Protein AF-A0A379VXA4-F1 (afdb_monomer_lite)

Sequence (92 aa):
MVGSIIGGNVGKNITGGYFQNACPIRMSYVLNATGFPIARNSPYAKVSGADNKFYIYRVNDMIDYLTHTMGKPDLIVNNPKQSDFIGRKELS

Radius of gyration: 14.41 Å; chains: 1; bounding box: 33×25×38 Å

Organism: Salmonella enterica I (NCBI:txid59201)

Foldseek 3Di:
DLLVVFPDVSVVCVVVVVQPDCVQQVVQVVCCVVVNFDDPPQPADWDHTPVRTITHRDPVSSVVVCCVPVPDDPDDDDPDDPVVQPPHDDDD

Secondary structure (DSSP, 8-state):
-HHHHH-HHHHHHHHTTS----HHHHHHHHHHHTT-PPPTT-SS-EEE-TTS-EEE--HHHHHHHHHHHH-S-S---SS--GGGGTT-----

InterPro domains:
  IPR025562 Type VI secretion system (T6SS), amidase effector protein 4 [PF14113] (19-82)

pLDDT: mean 89.08, std 8.97, range [51.75, 97.94]

Structure (mmCIF, N/CA/C/O backbone):
data_AF-A0A379VXA4-F1
#
_entry.id   AF-A0A379VXA4-F1
#
loop_
_atom_site.group_PDB
_atom_site.id
_atom_site.type_symbol
_atom_site.label_atom_id
_atom_site.label_alt_id
_atom_site.label_comp_id
_atom_site.label_asym_id
_atom_site.label_entity_id
_atom_site.label_seq_id
_atom_site.pdbx_PDB_ins_code
_atom_site.Cartn_x
_atom_site.Cartn_y
_atom_site.Cartn_z
_atom_site.occupancy
_atom_site.B_iso_or_equiv
_atom_site.auth_seq_id
_atom_site.auth_comp_id
_atom_site.auth_asym_id
_atom_site.auth_atom_id
_atom_site.pdbx_PDB_model_num
ATOM 1 N N . MET A 1 1 ? 13.435 -10.145 4.529 1.00 63.91 1 MET A N 1
ATOM 2 C CA . MET A 1 1 ? 13.010 -8.727 4.408 1.00 63.91 1 MET A CA 1
ATOM 3 C C . MET A 1 1 ? 11.694 -8.672 3.635 1.00 63.91 1 MET A C 1
ATOM 5 O O . MET A 1 1 ? 11.502 -9.525 2.778 1.00 63.91 1 MET A O 1
ATOM 9 N N . VAL A 1 2 ? 10.801 -7.708 3.908 1.00 77.94 2 VAL A N 1
ATOM 10 C CA . VAL A 1 2 ? 9.483 -7.580 3.231 1.00 77.94 2 VAL A CA 1
ATOM 11 C C . VAL A 1 2 ? 9.613 -7.608 1.698 1.00 77.94 2 VAL A C 1
ATOM 13 O O . VAL A 1 2 ? 8.834 -8.281 1.029 1.00 77.94 2 VAL A O 1
ATOM 16 N N . GLY A 1 3 ? 10.654 -6.972 1.148 1.00 76.44 3 GLY A N 1
ATOM 17 C CA . GLY A 1 3 ? 10.924 -6.969 -0.293 1.00 76.44 3 GLY A CA 1
ATOM 18 C C . GLY A 1 3 ? 11.214 -8.344 -0.900 1.00 76.44 3 GLY A C 1
ATOM 19 O O . GLY A 1 3 ? 10.799 -8.595 -2.025 1.00 76.44 3 GLY A O 1
ATOM 20 N N . SER A 1 4 ? 11.856 -9.253 -0.163 1.00 83.69 4 SER A N 1
ATOM 21 C CA . SER A 1 4 ? 12.142 -10.618 -0.635 1.00 83.69 4 SER A CA 1
ATOM 22 C C . SER A 1 4 ? 10.905 -11.518 -0.620 1.00 83.69 4 SER A C 1
ATOM 24 O O . SER A 1 4 ? 10.827 -12.444 -1.412 1.00 83.69 4 SER A O 1
ATOM 26 N N . ILE A 1 5 ? 9.954 -11.250 0.283 1.00 89.25 5 ILE A N 1
ATOM 27 C CA . ILE A 1 5 ? 8.710 -12.025 0.406 1.00 89.25 5 ILE A CA 1
ATOM 28 C C . ILE A 1 5 ? 7.731 -11.625 -0.700 1.00 89.25 5 ILE A C 1
ATOM 30 O O . ILE A 1 5 ? 7.144 -12.483 -1.347 1.00 89.25 5 ILE A O 1
ATOM 34 N N . ILE A 1 6 ? 7.565 -10.319 -0.927 1.00 93.31 6 ILE A N 1
ATOM 35 C CA . ILE A 1 6 ? 6.607 -9.796 -1.911 1.00 93.31 6 ILE A CA 1
ATOM 36 C C . ILE A 1 6 ? 7.186 -9.827 -3.333 1.00 93.31 6 ILE A C 1
ATOM 38 O O . ILE A 1 6 ? 6.459 -10.059 -4.298 1.00 93.31 6 ILE A O 1
ATOM 42 N N . GLY A 1 7 ? 8.491 -9.587 -3.486 1.00 93.56 7 GLY A N 1
ATOM 43 C CA . GLY A 1 7 ? 9.159 -9.567 -4.785 1.00 93.56 7 GLY A CA 1
ATOM 44 C C . GLY A 1 7 ? 8.626 -8.486 -5.735 1.00 93.56 7 GLY A C 1
ATOM 45 O O . GLY A 1 7 ? 8.079 -7.464 -5.314 1.00 93.56 7 GLY A O 1
ATOM 46 N N . GLY A 1 8 ? 8.819 -8.685 -7.041 1.00 95.56 8 GLY A N 1
ATOM 47 C CA . GLY A 1 8 ? 8.318 -7.780 -8.079 1.00 95.56 8 GLY A CA 1
ATOM 48 C C . GLY A 1 8 ? 8.887 -6.361 -7.983 1.00 95.56 8 GLY A C 1
ATOM 49 O O . GLY A 1 8 ? 10.054 -6.159 -7.637 1.00 95.56 8 GLY A O 1
ATOM 50 N N . ASN A 1 9 ? 8.060 -5.361 -8.292 1.00 96.44 9 ASN A N 1
ATOM 51 C CA . ASN A 1 9 ? 8.471 -3.959 -8.207 1.00 96.44 9 ASN A CA 1
ATOM 52 C C . ASN A 1 9 ? 8.621 -3.497 -6.752 1.00 96.44 9 ASN A C 1
ATOM 54 O O . ASN A 1 9 ? 9.477 -2.659 -6.481 1.00 96.44 9 ASN A O 1
ATOM 58 N N . VAL A 1 10 ? 7.870 -4.075 -5.809 1.00 95.12 10 VAL A N 1
ATOM 59 C CA . VAL A 1 10 ? 8.072 -3.842 -4.367 1.00 95.12 10 VAL A CA 1
ATOM 60 C C . VAL A 1 10 ? 9.494 -4.222 -3.950 1.00 95.12 10 VAL A C 1
ATOM 62 O O . VAL A 1 10 ? 10.207 -3.401 -3.373 1.00 95.12 10 VAL A O 1
ATOM 65 N N . GLY A 1 11 ? 9.930 -5.439 -4.286 1.00 93.56 11 GLY A N 1
ATOM 66 C CA . GLY A 1 11 ? 11.274 -5.928 -3.979 1.00 93.56 11 GLY A CA 1
ATOM 67 C C . GLY A 1 11 ? 12.365 -5.051 -4.591 1.00 93.56 11 GLY A C 1
ATOM 68 O O . GLY A 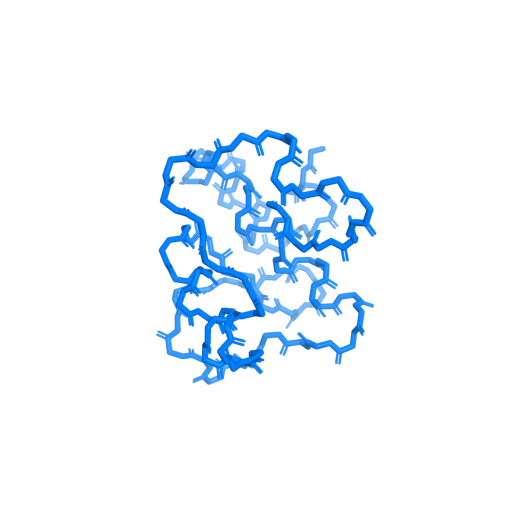1 11 ? 13.249 -4.595 -3.872 1.00 93.56 11 GLY A O 1
ATOM 69 N N . LYS A 1 12 ? 12.250 -4.731 -5.888 1.00 95.44 12 LYS A N 1
ATOM 70 C CA . LYS A 1 12 ? 13.204 -3.858 -6.598 1.00 95.44 12 LYS A CA 1
ATOM 71 C C . LYS A 1 12 ? 13.358 -2.487 -5.931 1.00 95.44 12 LYS A C 1
ATOM 73 O O . LYS A 1 12 ? 14.480 -2.026 -5.747 1.00 95.44 12 LYS A O 1
ATOM 78 N N . ASN A 1 13 ? 12.252 -1.851 -5.540 1.00 93.62 13 ASN A N 1
ATOM 79 C CA . ASN A 1 13 ? 12.288 -0.526 -4.915 1.00 93.62 13 ASN A CA 1
ATOM 80 C C . ASN A 1 13 ? 12.841 -0.552 -3.479 1.00 93.62 13 ASN A C 1
ATOM 82 O O . ASN A 1 13 ? 13.512 0.395 -3.074 1.00 93.62 13 ASN A O 1
ATOM 86 N N . ILE A 1 14 ? 12.610 -1.631 -2.719 1.00 91.88 14 ILE A N 1
ATOM 87 C CA . ILE A 1 14 ? 13.226 -1.821 -1.393 1.00 91.88 14 ILE A CA 1
ATOM 88 C C . ILE A 1 14 ? 14.736 -2.051 -1.534 1.00 91.88 14 ILE A C 1
ATOM 90 O O . ILE A 1 14 ? 15.516 -1.388 -0.856 1.00 91.88 14 ILE A O 1
ATOM 94 N N . THR A 1 15 ? 15.162 -2.942 -2.435 1.00 92.75 15 THR A N 1
ATOM 95 C CA . THR A 1 15 ? 16.588 -3.213 -2.685 1.00 92.75 15 THR A CA 1
ATOM 96 C C . THR A 1 15 ? 17.326 -1.973 -3.187 1.00 92.75 15 THR A C 1
ATOM 98 O O . THR A 1 15 ? 18.460 -1.741 -2.785 1.00 92.75 15 THR A O 1
ATOM 101 N N . GLY A 1 16 ? 16.678 -1.150 -4.017 1.00 91.12 16 GLY A N 1
ATOM 102 C CA . GLY A 1 16 ? 17.226 0.125 -4.485 1.00 91.12 16 GLY A CA 1
ATOM 103 C C . GLY A 1 16 ? 17.220 1.253 -3.445 1.00 91.12 16 GLY A C 1
ATOM 104 O O . GLY A 1 16 ? 17.659 2.353 -3.755 1.00 91.12 16 GLY A O 1
ATOM 105 N N . GLY A 1 17 ? 16.706 1.021 -2.231 1.00 90.25 17 GLY A N 1
ATOM 106 C CA . GLY A 1 17 ? 16.673 2.022 -1.160 1.00 90.25 17 GLY A CA 1
ATOM 107 C C . GLY A 1 17 ? 15.602 3.110 -1.308 1.00 90.25 17 GLY A C 1
ATOM 108 O O . GLY A 1 17 ? 15.553 4.020 -0.481 1.00 90.25 17 GLY A O 1
ATOM 109 N N . TYR A 1 18 ? 14.720 3.015 -2.309 1.00 91.06 18 TYR A N 1
ATOM 110 C CA . TYR A 1 18 ? 13.626 3.968 -2.538 1.00 91.06 18 TYR A CA 1
ATOM 111 C C . TYR A 1 18 ? 12.510 3.827 -1.499 1.00 91.06 18 TYR A C 1
ATOM 113 O O . TYR A 1 18 ? 11.883 4.812 -1.111 1.00 91.06 18 TYR A O 1
ATOM 121 N N . PHE A 1 19 ? 12.262 2.601 -1.029 1.00 90.44 19 PHE A N 1
ATOM 122 C CA . PHE A 1 19 ? 11.278 2.317 0.015 1.00 90.44 19 PHE A CA 1
ATOM 123 C C . PHE A 1 19 ? 11.975 1.950 1.320 1.00 90.44 19 PHE A C 1
ATOM 125 O O . PHE A 1 19 ? 12.309 0.790 1.558 1.00 90.44 19 PHE A O 1
ATOM 132 N N . GLN A 1 20 ? 12.164 2.948 2.181 1.00 85.50 20 GLN A N 1
ATOM 133 C CA . GLN A 1 20 ? 12.754 2.749 3.508 1.00 85.50 20 GLN A CA 1
ATOM 134 C C . GLN A 1 20 ? 11.697 2.454 4.580 1.00 85.50 20 GLN A C 1
ATOM 136 O O . GLN A 1 20 ? 11.946 1.690 5.511 1.00 85.50 20 GLN A O 1
ATOM 141 N N . ASN A 1 21 ? 10.486 3.001 4.429 1.00 84.25 21 ASN A N 1
ATOM 142 C CA . ASN A 1 21 ? 9.377 2.718 5.332 1.00 84.25 21 ASN A CA 1
ATOM 143 C C . ASN A 1 21 ? 8.527 1.550 4.810 1.00 84.25 21 ASN A C 1
ATOM 145 O O . ASN A 1 21 ? 7.736 1.695 3.880 1.00 84.25 21 ASN A O 1
ATOM 149 N N . ALA A 1 22 ? 8.665 0.387 5.447 1.00 86.88 22 ALA A N 1
ATOM 150 C CA . ALA A 1 22 ? 7.912 -0.812 5.089 1.00 86.88 22 ALA A CA 1
ATOM 151 C C . ALA A 1 22 ? 6.484 -0.859 5.669 1.00 86.88 22 ALA A C 1
ATOM 153 O O . ALA A 1 22 ? 5.752 -1.795 5.355 1.00 86.88 22 ALA A O 1
ATOM 154 N N . CYS A 1 23 ? 6.075 0.099 6.511 1.00 90.50 23 CYS A N 1
ATOM 155 C CA . CYS A 1 23 ? 4.759 0.105 7.161 1.00 90.50 23 CYS A CA 1
ATOM 156 C C . CYS A 1 23 ? 3.578 0.006 6.167 1.00 90.50 23 CYS A C 1
ATOM 158 O O . CYS A 1 23 ? 2.845 -0.986 6.232 1.00 90.50 23 CYS A O 1
ATOM 160 N N . PRO A 1 24 ? 3.422 0.912 5.178 1.00 92.94 24 PRO A N 1
ATOM 161 C CA . PRO A 1 24 ? 2.293 0.842 4.242 1.00 92.94 24 PRO A CA 1
ATOM 162 C C . PRO A 1 24 ? 2.345 -0.408 3.347 1.00 92.94 24 PRO A C 1
ATOM 164 O O . PRO A 1 24 ? 1.311 -0.946 2.949 1.00 92.94 24 PRO A O 1
ATOM 167 N N . ILE A 1 25 ? 3.543 -0.946 3.096 1.00 94.88 25 ILE A N 1
ATOM 168 C CA . ILE A 1 25 ? 3.730 -2.175 2.316 1.00 94.88 25 ILE A CA 1
ATOM 169 C C . ILE A 1 25 ? 3.258 -3.402 3.113 1.00 94.88 25 ILE A C 1
ATOM 171 O O . ILE A 1 25 ? 2.592 -4.271 2.551 1.00 94.88 25 ILE A O 1
ATOM 175 N N . ARG A 1 26 ? 3.548 -3.471 4.423 1.00 94.00 26 ARG A N 1
ATOM 176 C CA . ARG A 1 26 ? 3.040 -4.537 5.308 1.00 94.00 26 ARG A CA 1
ATOM 177 C C . ARG A 1 26 ? 1.519 -4.500 5.399 1.00 94.00 26 ARG A C 1
ATOM 179 O O . ARG A 1 26 ? 0.890 -5.544 5.277 1.00 94.00 26 ARG A O 1
ATOM 186 N N . MET A 1 27 ? 0.933 -3.312 5.538 1.00 94.31 27 MET A N 1
ATOM 187 C CA . MET A 1 27 ? -0.523 -3.168 5.571 1.00 94.31 27 MET A CA 1
ATOM 188 C C . MET A 1 27 ? -1.174 -3.588 4.253 1.00 94.31 27 MET A C 1
ATOM 190 O O . MET A 1 27 ? -2.126 -4.364 4.253 1.00 94.31 27 MET A O 1
ATOM 194 N N . SER A 1 28 ? -0.594 -3.175 3.125 1.00 96.19 28 SER A N 1
ATOM 195 C CA . SER A 1 28 ? -1.026 -3.625 1.799 1.00 96.19 28 SER A CA 1
ATOM 196 C C . SER A 1 28 ? -0.972 -5.149 1.657 1.00 96.19 28 SER A C 1
ATOM 198 O O . SER A 1 28 ? -1.880 -5.749 1.089 1.00 96.19 28 SER A O 1
ATOM 200 N N . TYR A 1 29 ? 0.076 -5.789 2.189 1.00 95.69 29 TYR A N 1
ATOM 201 C CA . TYR A 1 29 ? 0.202 -7.247 2.195 1.00 95.69 29 TYR A CA 1
ATOM 202 C C . TYR A 1 29 ? -0.917 -7.921 2.992 1.00 95.69 29 TYR A C 1
ATOM 204 O O . TYR A 1 29 ? -1.515 -8.867 2.486 1.00 95.69 29 TYR A O 1
ATOM 212 N N . VAL A 1 30 ? -1.225 -7.420 4.194 1.00 94.12 30 VAL A N 1
ATOM 213 C CA . VAL A 1 30 ? -2.323 -7.944 5.023 1.00 94.12 30 VAL A CA 1
ATOM 214 C C . VAL A 1 30 ? -3.63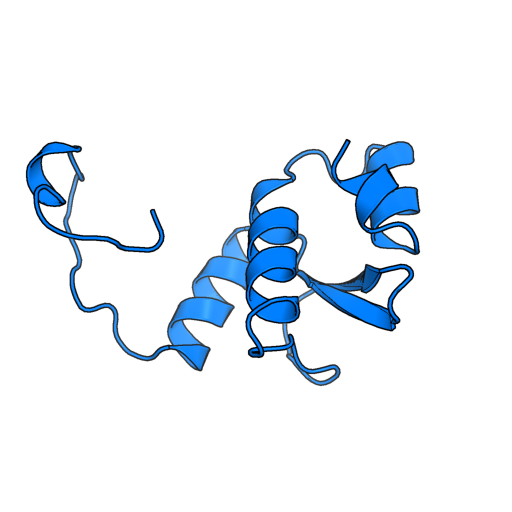9 -7.881 4.253 1.00 94.12 30 VAL A C 1
ATOM 216 O O . VAL A 1 30 ? -4.264 -8.918 4.064 1.00 94.12 30 VAL A O 1
ATOM 219 N N . LEU A 1 31 ? -4.003 -6.712 3.722 1.00 94.75 31 LEU A N 1
ATOM 220 C CA . LEU A 1 31 ? -5.235 -6.512 2.949 1.00 94.75 31 LEU A CA 1
ATOM 221 C C . LEU A 1 31 ? -5.329 -7.464 1.742 1.00 94.75 31 LEU A C 1
ATOM 223 O O . LEU A 1 31 ? -6.331 -8.149 1.534 1.00 94.75 31 LEU A O 1
ATOM 227 N N . ASN A 1 32 ? -4.239 -7.577 0.981 1.00 95.69 32 ASN A N 1
ATOM 228 C CA . ASN A 1 32 ? -4.145 -8.477 -0.166 1.00 95.69 32 ASN A CA 1
ATOM 229 C C . ASN A 1 32 ? -4.247 -9.967 0.210 1.00 95.69 32 ASN A C 1
ATOM 231 O O . ASN A 1 32 ? -4.667 -10.771 -0.629 1.00 95.69 32 ASN A O 1
ATOM 235 N N . ALA A 1 33 ? -3.825 -10.352 1.416 1.00 93.62 33 ALA A N 1
ATOM 236 C CA . ALA A 1 33 ? -3.851 -11.728 1.908 1.00 93.62 33 ALA A CA 1
ATOM 237 C C . ALA A 1 33 ? -5.183 -12.100 2.582 1.00 93.62 33 ALA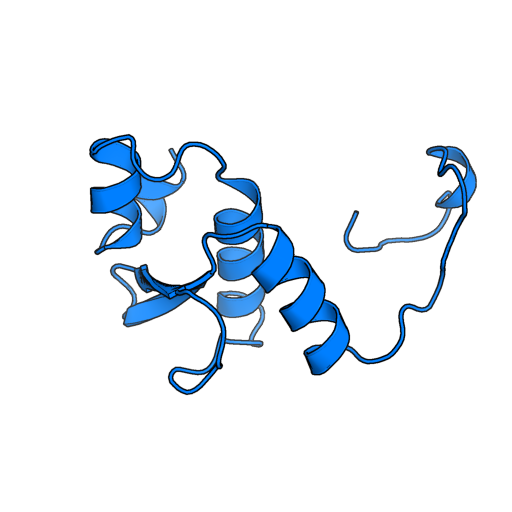 A C 1
ATOM 239 O O . ALA A 1 33 ? -5.557 -13.269 2.562 1.00 93.62 33 ALA A O 1
ATOM 240 N N . THR A 1 34 ? -5.913 -11.128 3.139 1.00 92.69 34 THR A N 1
ATOM 241 C CA . THR A 1 34 ? -7.170 -11.344 3.879 1.00 92.69 34 THR A CA 1
ATOM 242 C C . THR A 1 34 ? -8.435 -11.165 3.036 1.00 92.69 34 THR A C 1
ATOM 244 O O . THR A 1 34 ? -9.535 -11.167 3.579 1.00 92.69 34 THR A O 1
ATOM 247 N N . GLY A 1 35 ? -8.303 -11.043 1.711 1.00 90.88 35 GLY A N 1
ATOM 248 C CA . GLY A 1 35 ? -9.444 -10.962 0.790 1.00 90.88 35 GLY A CA 1
ATOM 249 C C . GLY A 1 35 ? -9.931 -9.544 0.480 1.00 90.88 35 GLY A C 1
ATOM 250 O O . GLY A 1 35 ? -10.964 -9.394 -0.164 1.00 90.88 35 GLY A O 1
ATOM 251 N N . PHE A 1 36 ? -9.168 -8.513 0.857 1.00 92.88 36 PHE A N 1
ATOM 252 C CA . PHE A 1 36 ? -9.462 -7.104 0.569 1.00 92.88 36 PHE A CA 1
ATOM 253 C C . PHE A 1 36 ? -8.392 -6.498 -0.356 1.00 92.88 36 PHE A C 1
ATOM 255 O O . PHE A 1 36 ? -7.643 -5.610 0.057 1.00 92.88 36 PHE A O 1
ATOM 262 N N . PRO A 1 37 ? -8.246 -6.993 -1.602 1.00 94.75 37 PRO A N 1
ATOM 263 C CA . PRO A 1 37 ? -7.142 -6.595 -2.462 1.00 94.75 37 PRO A CA 1
ATOM 264 C C . PRO A 1 37 ? -7.203 -5.113 -2.839 1.00 94.75 37 PRO A C 1
ATOM 266 O O . PRO A 1 37 ? -8.266 -4.577 -3.154 1.00 94.75 37 PRO A O 1
ATOM 269 N N . ILE A 1 38 ? -6.037 -4.464 -2.892 1.00 96.19 38 ILE A N 1
ATOM 270 C CA . ILE A 1 38 ? -5.938 -3.078 -3.360 1.00 96.19 38 ILE A CA 1
ATOM 271 C C . ILE A 1 38 ? -6.234 -3.042 -4.860 1.00 96.19 38 ILE A C 1
ATOM 273 O O . ILE A 1 38 ? -5.497 -3.603 -5.677 1.00 96.19 38 ILE A O 1
ATOM 277 N N . ALA A 1 39 ? -7.314 -2.354 -5.228 1.00 95.19 39 ALA A N 1
ATOM 278 C CA . ALA A 1 39 ? -7.773 -2.285 -6.606 1.00 95.19 39 ALA A CA 1
ATOM 279 C C . ALA A 1 39 ? -6.746 -1.606 -7.532 1.00 95.19 39 ALA A C 1
ATOM 281 O O . ALA A 1 39 ? -6.104 -0.609 -7.184 1.00 95.19 39 ALA A O 1
ATOM 282 N N . ARG A 1 40 ? -6.626 -2.102 -8.769 1.00 94.88 40 ARG A N 1
ATOM 283 C CA . ARG A 1 40 ? -5.707 -1.545 -9.779 1.00 94.88 40 ARG A CA 1
ATOM 284 C C . ARG A 1 40 ? -5.989 -0.076 -10.096 1.00 94.88 40 ARG A C 1
ATOM 286 O O . ARG A 1 40 ? -5.051 0.684 -10.330 1.00 94.88 40 ARG A O 1
ATOM 293 N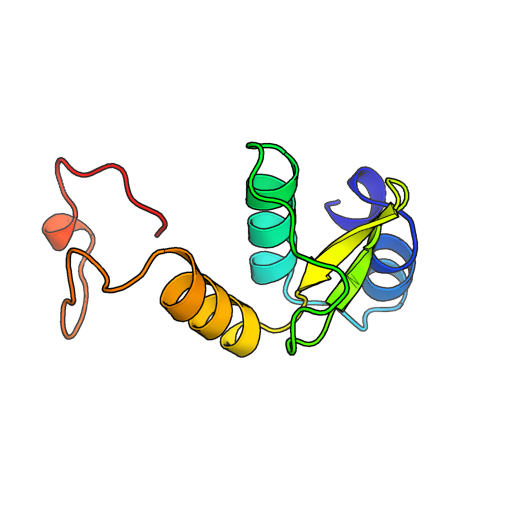 N . ASN A 1 41 ? -7.259 0.310 -10.112 1.00 94.38 41 ASN A N 1
ATOM 294 C CA . ASN A 1 41 ? -7.733 1.670 -10.369 1.00 94.38 41 ASN A CA 1
ATOM 295 C C . ASN A 1 41 ? -7.795 2.542 -9.104 1.00 94.38 41 ASN A C 1
ATOM 297 O O . ASN A 1 41 ? -8.275 3.667 -9.181 1.00 94.38 41 ASN A O 1
ATOM 301 N N . SER A 1 42 ? -7.315 2.045 -7.960 1.00 95.62 42 SER A N 1
ATOM 302 C CA . SER A 1 42 ? -7.191 2.850 -6.747 1.00 95.62 42 SER A CA 1
ATOM 303 C C . SER A 1 42 ? -6.354 4.114 -7.029 1.00 95.62 42 SER A C 1
ATOM 305 O O . SER A 1 42 ? -5.311 3.995 -7.687 1.00 95.62 42 SER A O 1
ATOM 307 N N . PRO A 1 43 ? -6.787 5.306 -6.570 1.00 96.62 43 PRO A N 1
ATOM 308 C CA . PRO A 1 43 ? -6.138 6.582 -6.890 1.00 96.62 43 PRO A CA 1
ATOM 309 C C . PRO A 1 43 ? -4.803 6.789 -6.157 1.00 96.62 43 PRO A C 1
ATOM 311 O O . PRO A 1 43 ? -4.097 7.758 -6.422 1.00 96.62 43 PRO A O 1
ATOM 314 N N . TYR A 1 44 ? -4.446 5.887 -5.242 1.00 97.31 44 TYR A N 1
ATOM 315 C CA . TYR A 1 44 ? -3.244 5.980 -4.420 1.00 97.31 44 TYR A CA 1
ATOM 316 C C . TYR A 1 44 ? -1.989 5.456 -5.122 1.00 97.31 44 TYR A C 1
ATOM 318 O O . TYR A 1 44 ? -2.043 4.565 -5.981 1.00 97.31 44 TYR A O 1
ATOM 326 N N . ALA A 1 45 ? -0.832 5.981 -4.718 1.00 97.00 45 ALA A N 1
ATOM 327 C CA . ALA A 1 45 ? 0.454 5.590 -5.267 1.00 97.00 45 ALA A CA 1
ATOM 328 C C . ALA A 1 45 ? 0.807 4.153 -4.851 1.00 97.00 45 ALA A C 1
ATOM 330 O O . ALA A 1 45 ? 0.951 3.833 -3.668 1.00 97.00 45 ALA A O 1
ATOM 331 N N . LYS A 1 46 ? 0.956 3.274 -5.845 1.00 97.50 46 LYS A N 1
ATOM 332 C CA . LYS A 1 46 ? 1.131 1.830 -5.651 1.00 97.50 46 LYS A CA 1
ATOM 333 C C . LYS A 1 46 ? 2.026 1.212 -6.714 1.00 97.50 46 LYS A C 1
ATOM 335 O O . LYS A 1 46 ? 2.064 1.673 -7.853 1.00 97.50 46 LYS A O 1
ATOM 340 N N . VAL A 1 47 ? 2.691 0.122 -6.351 1.00 97.25 47 VAL A N 1
ATOM 341 C CA . VAL A 1 47 ? 3.476 -0.715 -7.271 1.00 97.25 47 VAL A CA 1
ATOM 342 C C . VAL A 1 47 ? 3.048 -2.176 -7.165 1.00 97.25 47 VAL A C 1
ATOM 344 O O .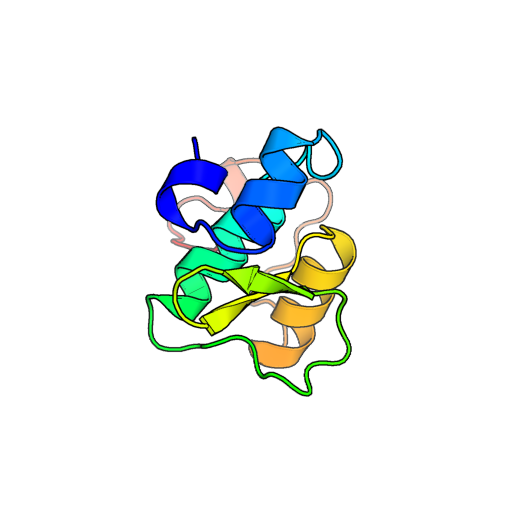 VAL A 1 47 ? 2.408 -2.566 -6.191 1.00 97.25 47 VAL A O 1
ATOM 347 N N . SER A 1 48 ? 3.380 -2.988 -8.166 1.00 97.38 48 SER A N 1
ATOM 348 C CA . SER A 1 48 ? 3.057 -4.417 -8.165 1.00 97.38 48 SER A CA 1
ATOM 349 C C . SER A 1 48 ? 4.078 -5.273 -7.402 1.00 97.38 48 SER A C 1
ATOM 351 O O . SER A 1 48 ? 5.287 -5.021 -7.454 1.00 97.38 48 SER A O 1
ATOM 353 N N . GLY A 1 49 ? 3.596 -6.311 -6.719 1.00 97.12 49 GLY A N 1
ATOM 354 C CA . GLY A 1 49 ? 4.412 -7.423 -6.219 1.00 97.12 49 GLY A CA 1
ATOM 355 C C . GLY A 1 49 ? 4.655 -8.494 -7.288 1.00 97.12 49 GLY A C 1
ATOM 356 O O . GLY A 1 49 ? 4.218 -8.355 -8.432 1.00 97.12 49 GLY A O 1
ATOM 357 N N . ALA A 1 50 ? 5.361 -9.569 -6.925 1.00 96.94 50 ALA A N 1
ATOM 358 C CA . ALA A 1 50 ? 5.534 -10.742 -7.792 1.00 96.94 50 ALA A CA 1
ATOM 359 C C . ALA A 1 50 ? 4.226 -11.532 -7.985 1.00 96.94 50 ALA A C 1
ATOM 361 O O . ALA A 1 50 ? 4.067 -12.241 -8.973 1.00 96.94 50 ALA A O 1
ATOM 362 N N . ASP A 1 51 ? 3.279 -11.370 -7.064 1.00 94.88 51 ASP A N 1
ATOM 363 C CA . ASP A 1 51 ? 1.941 -11.962 -7.089 1.00 94.88 51 ASP A CA 1
ATOM 364 C C . ASP A 1 51 ? 0.939 -11.188 -7.968 1.00 94.88 51 ASP A C 1
ATOM 366 O O . ASP A 1 51 ? -0.251 -11.498 -7.976 1.00 94.88 51 ASP A O 1
ATOM 370 N N . ASN A 1 52 ? 1.408 -10.171 -8.702 1.00 95.38 52 ASN A N 1
ATOM 371 C CA . ASN A 1 52 ? 0.605 -9.245 -9.505 1.00 95.38 52 ASN A CA 1
ATOM 372 C C . ASN A 1 52 ? -0.435 -8.428 -8.713 1.00 95.38 52 ASN A C 1
ATOM 374 O O . ASN A 1 52 ? -1.270 -7.756 -9.324 1.00 95.38 52 ASN A O 1
ATOM 378 N N . LYS A 1 53 ? -0.372 -8.420 -7.375 1.00 97.38 53 LYS A N 1
ATOM 379 C CA . LYS A 1 53 ? -1.188 -7.536 -6.535 1.00 97.38 53 LYS A CA 1
ATOM 380 C C . LYS A 1 53 ? -0.499 -6.191 -6.339 1.00 97.38 53 LYS A C 1
ATOM 382 O O . LYS A 1 53 ? 0.698 -6.039 -6.592 1.00 97.38 53 LYS A O 1
ATOM 387 N N . PHE A 1 54 ? -1.266 -5.193 -5.908 1.00 97.94 54 PHE A N 1
ATOM 388 C CA . PHE A 1 54 ? -0.780 -3.828 -5.723 1.00 97.94 54 PHE A CA 1
ATOM 389 C C . PHE A 1 54 ? -0.482 -3.519 -4.261 1.00 97.94 54 PHE A C 1
ATOM 391 O O . PHE A 1 54 ? -1.206 -3.946 -3.368 1.00 97.94 54 PHE A O 1
ATOM 398 N N . TYR A 1 55 ? 0.570 -2.736 -4.037 1.00 97.81 55 TYR A N 1
ATOM 399 C CA . TYR A 1 55 ? 1.049 -2.352 -2.717 1.00 97.81 55 TYR A CA 1
ATOM 400 C C . TYR A 1 55 ? 1.254 -0.843 -2.664 1.00 97.81 55 TYR A C 1
ATOM 402 O O . TYR A 1 55 ? 2.056 -0.297 -3.429 1.00 97.81 55 TYR A O 1
ATOM 410 N N . ILE A 1 56 ? 0.525 -0.180 -1.768 1.00 97.69 56 ILE A N 1
ATOM 411 C CA . ILE A 1 56 ? 0.703 1.240 -1.462 1.00 97.69 56 ILE A CA 1
ATOM 412 C C . ILE A 1 56 ? 1.997 1.396 -0.660 1.00 97.69 56 ILE A C 1
ATOM 414 O O . ILE A 1 56 ? 2.276 0.623 0.258 1.00 97.69 56 ILE A O 1
ATOM 418 N N . TYR A 1 57 ? 2.804 2.391 -1.020 1.00 95.56 57 TYR A N 1
ATOM 419 C CA . TYR A 1 57 ? 4.129 2.611 -0.425 1.00 95.56 57 TYR A CA 1
ATOM 420 C C . TYR A 1 57 ? 4.265 3.952 0.310 1.00 95.56 57 TYR A C 1
ATOM 422 O O . TYR A 1 57 ? 5.310 4.221 0.901 1.00 95.56 57 TYR A O 1
ATOM 430 N N . ARG A 1 58 ? 3.223 4.793 0.312 1.00 95.56 58 ARG A N 1
ATOM 431 C CA . ARG A 1 58 ? 3.163 6.044 1.084 1.00 95.56 58 ARG A CA 1
ATOM 432 C C . ARG A 1 58 ? 2.279 5.854 2.314 1.00 95.56 58 ARG A C 1
ATOM 434 O O . ARG A 1 58 ? 1.223 5.240 2.223 1.00 95.56 58 ARG A O 1
ATOM 441 N N . VAL A 1 59 ? 2.717 6.377 3.459 1.00 93.44 59 VAL A N 1
ATOM 442 C CA . VAL A 1 59 ? 1.959 6.273 4.721 1.00 93.44 59 VAL A CA 1
ATOM 443 C C . VAL A 1 59 ? 0.640 7.040 4.629 1.00 93.44 59 VAL A C 1
ATOM 445 O O . VAL A 1 59 ? -0.398 6.468 4.940 1.00 93.44 59 VAL A O 1
ATOM 448 N N . ASN A 1 60 ? 0.669 8.283 4.138 1.00 93.94 60 ASN A N 1
ATOM 449 C CA . ASN A 1 60 ? -0.532 9.119 4.011 1.00 93.94 60 ASN A CA 1
ATOM 450 C C . ASN A 1 60 ? -1.586 8.454 3.114 1.00 93.94 60 ASN A C 1
ATOM 452 O O . ASN A 1 60 ? -2.720 8.277 3.539 1.00 93.94 60 ASN A O 1
ATOM 456 N N . ASP A 1 61 ? -1.177 7.960 1.941 1.00 96.19 61 ASP A N 1
ATOM 457 C CA . ASP A 1 61 ? -2.053 7.217 1.031 1.00 96.19 61 ASP A CA 1
ATOM 458 C C . ASP A 1 61 ? -2.691 5.979 1.690 1.00 96.19 61 ASP A C 1
ATOM 460 O O . ASP A 1 61 ? -3.829 5.640 1.384 1.00 96.19 61 ASP A O 1
ATOM 464 N N . MET A 1 62 ? -1.978 5.286 2.588 1.00 95.38 62 MET A N 1
ATOM 465 C CA . MET A 1 62 ? -2.534 4.138 3.314 1.00 95.38 62 MET A CA 1
ATOM 466 C C . MET A 1 62 ? -3.596 4.572 4.332 1.00 95.38 62 MET A C 1
ATOM 468 O O . MET A 1 62 ? -4.642 3.935 4.423 1.00 95.38 62 MET A O 1
ATOM 472 N N . ILE A 1 63 ? -3.359 5.657 5.073 1.00 91.50 63 ILE A N 1
ATOM 473 C CA . ILE A 1 63 ? -4.338 6.209 6.025 1.00 91.50 63 ILE A CA 1
ATOM 474 C C . ILE A 1 63 ? -5.609 6.642 5.280 1.00 91.50 63 ILE A C 1
ATOM 476 O O . ILE A 1 63 ? -6.722 6.276 5.673 1.00 91.50 63 ILE A O 1
ATOM 480 N N . ASP A 1 64 ? -5.442 7.349 4.162 1.00 93.56 64 ASP A N 1
ATOM 481 C CA . ASP A 1 64 ? -6.556 7.783 3.321 1.00 93.56 64 ASP A CA 1
ATOM 482 C C . ASP A 1 64 ? -7.309 6.582 2.738 1.00 93.56 64 ASP A C 1
ATOM 484 O O . ASP A 1 64 ? -8.541 6.562 2.762 1.00 93.56 64 ASP A O 1
ATOM 488 N N . TYR A 1 65 ? -6.588 5.558 2.266 1.00 94.56 65 TYR A N 1
ATOM 489 C CA . TYR A 1 65 ? -7.179 4.330 1.735 1.00 94.56 65 TYR A CA 1
ATOM 490 C C . TYR A 1 65 ? -8.038 3.612 2.777 1.00 94.56 65 TYR A C 1
ATOM 492 O O . TYR A 1 65 ? -9.166 3.224 2.473 1.00 94.56 65 TYR A O 1
ATOM 500 N N . LEU A 1 66 ? -7.538 3.446 4.005 1.00 90.94 66 LEU A N 1
ATOM 501 C CA . LEU A 1 66 ? -8.284 2.792 5.083 1.00 90.94 66 LEU A CA 1
ATOM 502 C C . LEU A 1 66 ? -9.549 3.580 5.432 1.00 90.94 66 LEU A C 1
ATOM 504 O O . LEU A 1 66 ? -10.623 2.992 5.519 1.00 90.94 66 LEU A O 1
ATOM 508 N N . THR A 1 67 ? -9.452 4.908 5.519 1.00 88.75 67 THR A N 1
ATOM 509 C CA . THR A 1 67 ? -10.606 5.782 5.795 1.00 88.75 67 THR A CA 1
ATOM 510 C C . THR A 1 67 ? -11.679 5.678 4.704 1.00 88.75 67 THR A C 1
ATOM 512 O O . THR A 1 67 ? -12.872 5.637 4.997 1.00 88.75 67 THR A O 1
ATOM 515 N N . HIS A 1 68 ? -11.277 5.596 3.432 1.00 89.81 68 HIS A N 1
ATOM 516 C CA . HIS A 1 68 ? -12.224 5.469 2.319 1.00 8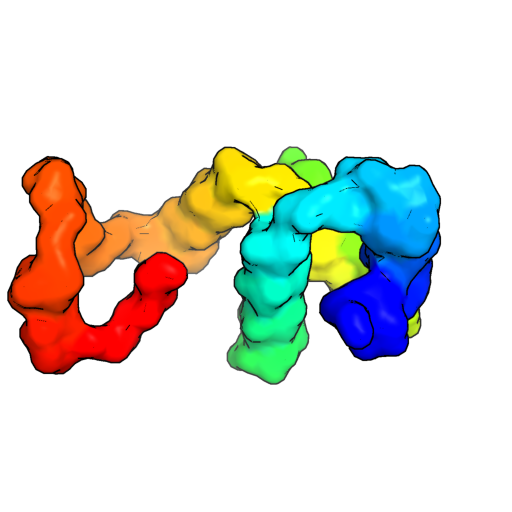9.81 68 HIS A CA 1
ATOM 517 C C . HIS A 1 68 ? -12.829 4.066 2.197 1.00 89.81 68 HIS A C 1
ATOM 519 O O . HIS A 1 68 ? -13.981 3.938 1.788 1.00 89.81 68 HIS A O 1
ATOM 525 N N . THR A 1 69 ? -12.068 3.015 2.513 1.00 87.94 69 THR A N 1
ATOM 526 C CA . THR A 1 69 ? -12.500 1.623 2.290 1.00 87.94 69 THR A CA 1
ATOM 527 C C . THR A 1 69 ? -13.203 0.995 3.484 1.00 87.94 69 THR A C 1
ATOM 529 O O . THR A 1 69 ? -14.121 0.204 3.282 1.00 87.94 69 THR A O 1
ATOM 532 N N . MET A 1 70 ? -12.810 1.343 4.710 1.00 85.44 70 MET A N 1
ATOM 533 C CA . MET A 1 70 ? -13.418 0.816 5.938 1.00 85.44 70 MET A CA 1
ATOM 534 C C . MET A 1 70 ? -14.470 1.754 6.538 1.00 85.44 70 MET A C 1
ATOM 536 O O . MET A 1 70 ? -15.191 1.366 7.451 1.00 85.44 70 MET A O 1
ATOM 540 N N . GLY A 1 71 ? -14.618 2.961 5.988 1.00 82.75 71 GLY A N 1
ATOM 541 C CA . GLY A 1 71 ? -15.564 3.949 6.484 1.00 82.75 71 GLY A CA 1
ATOM 542 C C . GLY A 1 71 ? -15.030 4.694 7.705 1.00 82.75 71 GLY A C 1
ATOM 543 O O . GLY A 1 71 ? -13.824 4.868 7.882 1.00 82.75 71 GLY A O 1
ATOM 544 N N . LYS A 1 72 ? -15.944 5.209 8.533 1.00 81.38 72 LYS A N 1
ATOM 545 C CA . LYS A 1 72 ? -15.561 6.016 9.695 1.00 81.38 72 LYS A CA 1
ATOM 546 C C . LYS A 1 72 ? -14.861 5.135 10.736 1.00 81.38 72 LYS A C 1
ATOM 548 O O . LYS A 1 72 ? -15.376 4.060 11.024 1.00 81.38 72 LYS A O 1
ATOM 553 N N . PRO A 1 73 ? -13.747 5.595 11.328 1.00 83.12 73 PRO A N 1
ATOM 554 C CA . PRO A 1 73 ? -13.105 4.873 12.417 1.00 83.12 73 PRO A CA 1
ATOM 555 C C . PRO A 1 73 ? -14.048 4.777 13.622 1.00 83.12 73 PRO A C 1
ATOM 557 O O . PRO A 1 73 ? -14.710 5.756 13.976 1.00 83.12 73 PRO A O 1
ATOM 560 N N . ASP A 1 74 ? -14.065 3.618 14.277 1.00 81.81 74 ASP A N 1
ATOM 561 C CA . ASP A 1 74 ? -14.885 3.376 15.472 1.00 81.81 74 ASP A CA 1
ATOM 562 C C . ASP A 1 74 ? -14.414 4.183 16.694 1.00 81.81 74 ASP A C 1
ATOM 564 O O . ASP A 1 74 ? -15.180 4.418 17.631 1.00 81.81 74 ASP A O 1
ATOM 568 N N . LEU A 1 75 ? -13.150 4.618 16.698 1.00 81.25 75 LEU A N 1
ATOM 569 C CA . LEU A 1 75 ? -12.546 5.386 17.778 1.00 81.25 75 LEU A CA 1
ATOM 570 C C . LEU A 1 75 ? -11.544 6.406 17.227 1.00 81.25 75 LEU A C 1
ATOM 572 O O . LEU A 1 75 ? -10.661 6.070 16.442 1.00 81.25 75 LEU A O 1
ATOM 576 N N . ILE A 1 76 ? -11.652 7.650 17.691 1.00 83.69 76 ILE A N 1
ATOM 577 C CA . ILE A 1 76 ? -10.658 8.703 17.464 1.00 83.69 76 ILE A CA 1
ATOM 578 C C . ILE A 1 76 ? -10.246 9.227 18.837 1.00 83.69 76 ILE A C 1
ATOM 580 O O . ILE A 1 76 ? -11.080 9.745 19.579 1.00 83.69 76 ILE A O 1
ATOM 584 N N . VAL A 1 77 ? -8.964 9.088 19.180 1.00 83.56 77 VAL A N 1
ATOM 585 C CA . VAL A 1 77 ? -8.406 9.571 20.450 1.00 83.56 77 VAL A CA 1
ATOM 586 C C . VAL A 1 77 ? -7.388 10.666 20.170 1.00 83.56 77 VAL A C 1
ATOM 588 O O . VAL A 1 77 ? -6.435 10.467 19.419 1.00 83.56 77 VAL A O 1
ATOM 591 N N . ASN A 1 78 ? -7.564 11.817 20.813 1.00 81.12 78 ASN A N 1
ATOM 592 C CA . ASN A 1 78 ? -6.570 12.884 20.799 1.00 81.12 78 ASN A CA 1
ATOM 593 C C . ASN A 1 78 ? -5.480 12.567 21.838 1.00 81.12 78 ASN A C 1
ATOM 595 O O . ASN A 1 78 ? -5.804 12.350 23.002 1.00 81.12 78 ASN A O 1
ATOM 599 N N . ASN A 1 79 ? -4.204 12.575 21.434 1.00 81.94 79 ASN A N 1
ATOM 600 C CA . ASN A 1 79 ? -3.044 12.161 22.248 1.00 81.94 79 ASN A CA 1
ATOM 601 C C . ASN A 1 79 ? -3.136 10.709 22.770 1.00 81.94 79 ASN A C 1
ATOM 603 O O . ASN A 1 79 ? -3.199 10.498 23.984 1.00 81.94 79 ASN A O 1
ATOM 607 N N . PRO A 1 80 ? -3.130 9.713 21.862 1.00 83.69 80 PRO A N 1
ATOM 608 C CA . PRO A 1 80 ? -3.388 8.317 22.202 1.00 83.69 80 PRO A CA 1
ATOM 609 C C . PRO A 1 80 ? -2.339 7.726 23.150 1.00 83.69 80 PRO A C 1
ATOM 611 O O . PRO A 1 80 ? -1.131 7.888 22.961 1.00 83.69 80 PRO A O 1
ATOM 614 N N . LYS A 1 81 ? -2.812 6.963 24.136 1.00 85.44 81 LYS A N 1
ATOM 615 C CA . LYS A 1 81 ? -2.022 6.088 25.006 1.00 85.44 81 LYS A CA 1
ATOM 616 C C . LYS A 1 81 ? -2.437 4.642 24.777 1.00 85.44 81 LYS A C 1
ATOM 618 O O . LYS A 1 81 ? -3.578 4.351 24.440 1.00 85.44 81 LYS A O 1
ATOM 623 N N . GLN A 1 82 ? -1.529 3.704 25.039 1.00 77.75 82 GLN A N 1
ATOM 624 C CA . GLN A 1 82 ? -1.833 2.274 24.907 1.00 77.75 82 GLN A CA 1
ATOM 625 C C . GLN A 1 82 ? -3.037 1.842 25.771 1.00 77.75 82 GLN A C 1
ATOM 627 O O . GLN A 1 82 ? -3.780 0.946 25.379 1.00 77.75 82 GLN A O 1
ATOM 632 N N . SER A 1 83 ? -3.264 2.513 26.909 1.00 83.81 83 SER A N 1
ATOM 633 C CA . SER A 1 83 ? -4.427 2.302 27.780 1.00 83.81 83 SER A CA 1
ATOM 634 C C . SER A 1 83 ? -5.769 2.551 27.097 1.00 83.81 83 SER A C 1
ATOM 636 O O . SER A 1 83 ? -6.754 1.911 27.452 1.00 83.81 83 SER A O 1
ATOM 638 N N . ASP A 1 84 ? -5.805 3.444 26.109 1.00 77.38 84 ASP A N 1
ATOM 639 C CA . ASP A 1 84 ? -7.042 3.883 25.458 1.00 77.38 84 ASP A CA 1
ATOM 640 C C . ASP A 1 84 ? -7.606 2.809 24.512 1.00 77.38 84 ASP A C 1
ATOM 642 O O . ASP A 1 84 ? -8.768 2.868 24.116 1.00 77.38 84 ASP A O 1
ATOM 646 N N . PHE A 1 85 ? -6.795 1.793 24.194 1.00 79.31 85 PHE A N 1
ATOM 647 C CA . PHE A 1 85 ? -7.136 0.676 23.310 1.00 79.31 85 PHE A CA 1
ATOM 648 C C . PHE A 1 85 ? -7.223 -0.675 24.048 1.00 79.31 85 PHE A C 1
ATOM 650 O O . PHE A 1 85 ? -7.355 -1.721 23.410 1.00 79.31 85 PHE A O 1
ATOM 657 N N . ILE A 1 86 ? -7.154 -0.694 25.389 1.00 79.00 86 ILE A N 1
ATOM 658 C CA . ILE A 1 86 ? -7.251 -1.939 26.171 1.00 79.00 86 ILE A CA 1
ATOM 659 C C . ILE A 1 86 ? -8.609 -2.610 25.924 1.00 79.00 86 ILE A C 1
ATOM 661 O O . ILE A 1 86 ? -9.663 -1.990 26.036 1.00 79.00 86 ILE A O 1
ATOM 665 N N . GLY A 1 87 ? -8.576 -3.907 25.607 1.00 78.50 87 GLY A N 1
ATOM 666 C CA . GLY A 1 87 ? -9.771 -4.716 25.350 1.00 78.50 87 GLY A CA 1
ATOM 667 C C . GLY A 1 87 ? -10.264 -4.693 23.901 1.00 78.50 87 GLY A C 1
ATOM 668 O O . GLY A 1 87 ? -11.224 -5.395 23.592 1.00 78.50 87 GLY A O 1
ATOM 669 N N . ARG A 1 88 ? -9.598 -3.953 23.003 1.00 70.69 88 ARG A N 1
ATOM 670 C CA . ARG A 1 88 ? -9.911 -3.922 21.568 1.00 70.69 88 ARG A CA 1
ATOM 671 C C . ARG A 1 88 ? -8.806 -4.572 20.724 1.00 70.69 88 ARG A C 1
ATOM 673 O O . ARG A 1 88 ? -7.631 -4.523 21.080 1.00 70.69 88 ARG A O 1
ATOM 680 N N . LYS A 1 89 ? -9.184 -5.208 19.609 1.00 72.69 89 LYS A N 1
ATOM 681 C CA . LYS A 1 89 ? -8.257 -5.732 18.588 1.00 72.69 89 LYS A CA 1
ATOM 682 C C . LYS A 1 89 ? -8.471 -4.937 17.305 1.00 72.69 89 LYS A C 1
ATOM 684 O O . LYS A 1 89 ? -9.364 -5.261 16.533 1.00 72.69 89 LYS A O 1
ATOM 689 N N . GLU A 1 90 ? -7.656 -3.911 17.112 1.00 66.38 90 GLU A N 1
ATOM 690 C CA . GLU A 1 90 ? -7.793 -2.932 16.029 1.00 66.38 90 GLU A CA 1
ATOM 691 C C . GLU A 1 90 ? -6.521 -2.912 15.163 1.00 66.38 90 GLU A C 1
ATOM 693 O O . GLU A 1 90 ? -5.474 -3.430 15.567 1.00 66.38 90 GLU A O 1
ATOM 698 N N . LEU A 1 91 ? -6.588 -2.283 13.985 1.00 61.00 91 LEU A N 1
ATOM 699 C CA . LEU A 1 91 ? -5.385 -1.839 13.278 1.00 61.00 91 LEU A CA 1
ATOM 700 C C . LEU A 1 91 ? -4.760 -0.673 14.062 1.00 61.00 91 LEU A C 1
ATOM 702 O O . LEU A 1 91 ? -5.312 0.425 14.061 1.00 61.00 91 LEU A O 1
ATOM 706 N N . SER A 1 92 ? -3.630 -0.914 14.730 1.00 51.75 92 SER A N 1
ATOM 707 C CA . SER A 1 92 ? -2.821 0.121 15.398 1.00 51.75 92 SER A CA 1
ATOM 708 C C . SER A 1 92 ? -1.754 0.706 14.483 1.00 51.75 92 SER A C 1
ATOM 710 O O . SER A 1 92 ? -1.048 -0.124 13.856 1.00 51.75 92 SER A O 1
#